Protein AF-A0A0S8ES63-F1 (afdb_monomer_lite)

Sequence (101 aa):
MTKPESRDALFADLIELVVEMLVSERVISNEQVAETRQQLKGQFVPDAALSELGWDSMQFASLLVHAEDRYGIVLGGLSMFDLFTIDDVVNEIWARVSQTK

Secondary structure (DSSP, 8-state):
-PPPSSHHHHHHHHHHHHHHHHHHTTSS-TTTHHHHHHHHHHH--TT-BGGGGT--HHH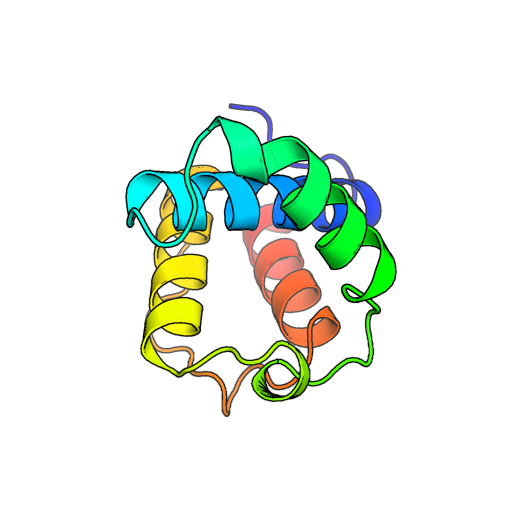HHHHHHHHHHHHT---TT--TTT--BHHHHHHHHHHHHHH--

Foldseek 3Di:
DDQQPDLVSLLLVLLVLLLVLCCVVVVDDPVCSVVSSVVCVVQQDFAHFPVVVVDDFVSVVSSQVSLCVVQVFDPPPDTCVQQGGSNSVSVVSCVGSVPDD

pLDDT: mean 90.52, std 6.53, range [54.19, 96.25]

Radius of gyration: 12.83 Å; chains: 1; bounding box: 32×33×24 Å

Structure (mmCIF,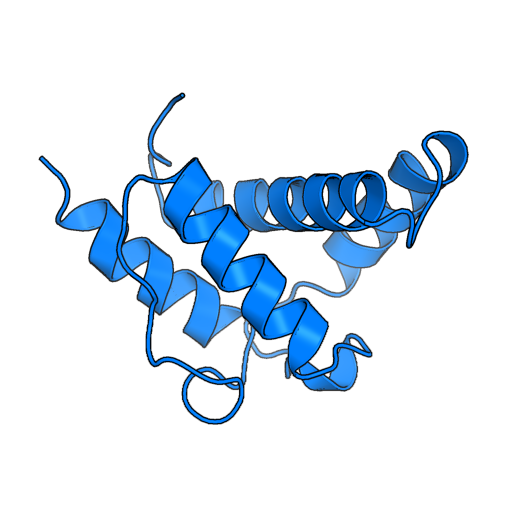 N/CA/C/O backbone):
data_AF-A0A0S8ES63-F1
#
_entry.id   AF-A0A0S8ES63-F1
#
loop_
_atom_site.group_PDB
_atom_site.id
_atom_site.typ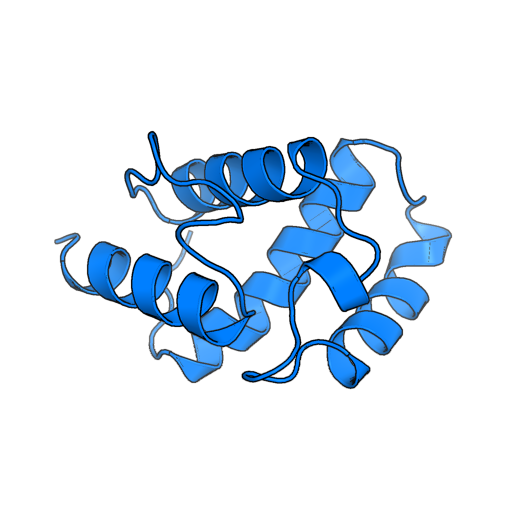e_symbol
_atom_site.label_atom_id
_atom_site.label_alt_id
_atom_site.label_comp_id
_atom_site.label_asym_id
_atom_site.label_entity_id
_atom_site.label_seq_id
_atom_site.pdbx_PDB_ins_code
_atom_site.Cartn_x
_atom_site.Cartn_y
_atom_site.Cartn_z
_atom_site.occupancy
_atom_site.B_iso_or_equiv
_atom_site.auth_seq_id
_atom_site.auth_comp_id
_atom_site.auth_asym_id
_atom_site.auth_atom_id
_atom_site.pdbx_PDB_model_num
ATOM 1 N N . MET A 1 1 ? -13.137 5.656 10.251 1.00 54.19 1 MET A N 1
ATOM 2 C CA . MET A 1 1 ? -12.443 5.391 8.975 1.00 54.19 1 MET A CA 1
ATOM 3 C C . MET A 1 1 ? -13.434 4.789 8.004 1.00 54.19 1 MET A C 1
ATOM 5 O O . MET A 1 1 ? -14.282 4.015 8.432 1.00 54.19 1 MET A O 1
ATOM 9 N N . THR A 1 2 ? -13.393 5.223 6.749 1.00 65.88 2 THR A N 1
ATOM 10 C CA . THR A 1 2 ? -14.344 4.854 5.693 1.00 65.88 2 THR A CA 1
ATOM 11 C C . THR A 1 2 ? -13.746 3.766 4.815 1.00 65.88 2 THR A C 1
ATOM 13 O O . THR A 1 2 ? -12.671 3.943 4.255 1.00 65.88 2 THR A O 1
ATOM 16 N N . LYS A 1 3 ? -14.456 2.645 4.705 1.00 78.81 3 LYS A N 1
ATOM 17 C CA . LYS A 1 3 ? -14.191 1.580 3.737 1.00 78.81 3 LYS A CA 1
ATOM 18 C C . LYS A 1 3 ? -14.156 2.172 2.313 1.00 78.81 3 LYS A C 1
ATOM 20 O O . LYS A 1 3 ? -15.037 2.980 2.015 1.00 78.81 3 LYS A O 1
ATOM 25 N N . PRO A 1 4 ? -13.197 1.803 1.444 1.00 84.69 4 PRO A N 1
ATOM 26 C CA . PRO A 1 4 ? -13.191 2.280 0.064 1.00 84.69 4 PRO A CA 1
ATOM 27 C C . PRO A 1 4 ? -14.471 1.844 -0.662 1.00 84.69 4 PRO A C 1
ATOM 29 O O . PRO A 1 4 ? -14.900 0.696 -0.555 1.00 84.69 4 PRO A O 1
ATOM 32 N N . GLU A 1 5 ? -15.090 2.773 -1.394 1.00 87.44 5 GLU A N 1
ATOM 33 C CA . GLU A 1 5 ? -16.375 2.554 -2.082 1.00 87.44 5 GLU A CA 1
ATOM 34 C C . GLU A 1 5 ? -16.217 1.797 -3.414 1.00 87.44 5 GLU A C 1
ATOM 36 O O . GLU A 1 5 ? -17.179 1.236 -3.937 1.00 87.44 5 GLU A O 1
ATOM 41 N N . SER A 1 6 ? -15.000 1.762 -3.963 1.00 90.31 6 SER A N 1
ATOM 42 C CA . SER A 1 6 ? -14.648 1.061 -5.199 1.00 90.31 6 SER A CA 1
ATOM 43 C C . SER A 1 6 ? -13.172 0.649 -5.203 1.00 90.31 6 SER A C 1
ATOM 45 O O . SER A 1 6 ? -12.369 1.160 -4.417 1.00 90.31 6 SER A O 1
ATOM 47 N N . ARG A 1 7 ? -12.795 -0.238 -6.132 1.00 89.88 7 ARG A N 1
ATOM 48 C CA . ARG A 1 7 ? -11.392 -0.617 -6.367 1.00 89.88 7 ARG A CA 1
ATOM 49 C C . ARG A 1 7 ? -10.528 0.581 -6.773 1.00 89.88 7 ARG A C 1
ATOM 51 O O . ARG A 1 7 ? -9.409 0.703 -6.294 1.00 89.88 7 ARG A O 1
ATOM 58 N N . ASP A 1 8 ? -11.055 1.491 -7.589 1.00 88.31 8 ASP A N 1
ATOM 59 C CA . ASP A 1 8 ? -10.321 2.696 -8.001 1.00 88.31 8 ASP A CA 1
ATOM 60 C C . ASP A 1 8 ? -10.107 3.655 -6.820 1.00 88.31 8 ASP A C 1
ATOM 62 O O . ASP A 1 8 ? -9.040 4.253 -6.681 1.00 88.31 8 ASP A O 1
ATOM 66 N N . ALA A 1 9 ? -11.098 3.766 -5.927 1.00 90.19 9 ALA A N 1
ATOM 67 C CA . ALA A 1 9 ? -10.954 4.528 -4.691 1.00 90.19 9 ALA A CA 1
ATOM 68 C C . ALA A 1 9 ? -9.915 3.888 -3.756 1.00 90.19 9 ALA A C 1
ATOM 70 O O . ALA A 1 9 ? -9.100 4.606 -3.183 1.00 90.19 9 ALA A O 1
ATOM 71 N N . LEU A 1 10 ? -9.899 2.553 -3.648 1.00 92.38 10 LEU A N 1
ATOM 72 C CA . LEU A 1 10 ? -8.864 1.823 -2.913 1.00 92.38 10 LEU A CA 1
ATOM 73 C C . LEU A 1 10 ? -7.472 2.068 -3.508 1.00 92.38 10 LEU A C 1
ATOM 75 O O . LEU A 1 10 ? -6.530 2.285 -2.758 1.00 92.38 10 LEU A O 1
ATOM 79 N N . PHE A 1 11 ? -7.335 2.059 -4.834 1.00 91.25 11 PHE A N 1
ATOM 80 C CA . PHE A 1 11 ? -6.058 2.319 -5.496 1.00 91.25 11 PHE A CA 1
ATOM 81 C C . PHE A 1 11 ? -5.504 3.701 -5.121 1.00 91.25 11 PHE A C 1
ATOM 83 O O . PHE A 1 11 ? -4.335 3.838 -4.764 1.00 91.25 11 PHE A O 1
ATOM 90 N N . ALA A 1 12 ? -6.358 4.728 -5.157 1.00 90.19 12 ALA A N 1
ATOM 91 C CA . ALA A 1 12 ? -5.981 6.074 -4.740 1.00 90.19 12 ALA A CA 1
ATOM 92 C C . ALA A 1 12 ? -5.637 6.146 -3.240 1.00 90.19 12 ALA A C 1
ATOM 94 O O . ALA A 1 12 ? -4.664 6.803 -2.873 1.00 90.19 12 ALA A O 1
ATOM 95 N N . ASP A 1 13 ? -6.399 5.457 -2.387 1.00 92.69 13 ASP A N 1
ATOM 96 C CA . ASP A 1 13 ? -6.150 5.407 -0.941 1.00 92.69 13 ASP A CA 1
ATOM 97 C C . ASP A 1 13 ? -4.853 4.659 -0.598 1.00 92.69 13 ASP A C 1
ATOM 99 O O . ASP A 1 13 ? -4.149 5.041 0.332 1.00 92.69 13 ASP A O 1
ATOM 103 N N . LEU A 1 14 ? -4.477 3.648 -1.389 1.00 92.62 14 LEU A N 1
ATOM 104 C CA . LEU A 1 14 ? -3.232 2.900 -1.214 1.00 92.62 14 LEU A CA 1
ATOM 105 C C . LEU A 1 14 ? -2.001 3.799 -1.376 1.00 92.62 14 LEU A C 1
ATOM 107 O O . LEU A 1 14 ? -1.033 3.647 -0.636 1.00 92.62 14 LEU A O 1
ATOM 111 N N . ILE A 1 15 ? -2.047 4.773 -2.290 1.00 93.38 15 ILE A N 1
ATOM 112 C CA . ILE A 1 15 ? -0.973 5.767 -2.435 1.00 93.38 15 ILE A CA 1
ATOM 113 C C . ILE A 1 15 ? -0.834 6.587 -1.148 1.00 93.38 15 ILE A C 1
ATOM 115 O O . ILE A 1 15 ? 0.281 6.808 -0.678 1.00 93.38 15 ILE A O 1
ATOM 119 N N . GLU A 1 16 ? -1.948 7.028 -0.563 1.00 94.38 16 GLU A N 1
ATOM 120 C CA . GLU A 1 16 ? -1.917 7.786 0.691 1.00 94.38 16 GLU A CA 1
ATOM 121 C C . GLU A 1 16 ? -1.429 6.921 1.857 1.00 94.38 16 GLU A C 1
ATOM 123 O O . GLU A 1 16 ? -0.587 7.372 2.631 1.00 94.38 16 GLU A O 1
ATOM 128 N N . LEU A 1 17 ? -1.860 5.659 1.929 1.00 94.62 17 LEU A N 1
ATOM 129 C CA . LEU A 1 17 ? -1.391 4.701 2.929 1.00 94.62 17 LEU A CA 1
ATOM 130 C C . LEU A 1 17 ? 0.128 4.505 2.873 1.00 94.62 17 LEU A C 1
ATOM 132 O O . LEU A 1 17 ? 0.794 4.525 3.905 1.00 94.62 17 LEU A O 1
ATOM 136 N N . VAL A 1 18 ? 0.686 4.354 1.672 1.00 94.12 18 VAL A N 1
ATOM 137 C CA . VAL A 1 18 ? 2.136 4.226 1.475 1.00 94.12 18 VAL A CA 1
ATOM 138 C C . VAL A 1 18 ? 2.859 5.482 1.941 1.00 94.12 18 VAL A C 1
ATOM 140 O O . VAL A 1 18 ? 3.872 5.388 2.627 1.00 94.12 18 VAL A O 1
ATOM 143 N N . VAL A 1 19 ? 2.353 6.668 1.605 1.00 94.69 19 VAL A N 1
ATOM 144 C CA . VAL A 1 19 ? 2.961 7.929 2.050 1.00 94.69 19 VAL A CA 1
ATOM 145 C C . VAL A 1 19 ? 2.930 8.040 3.577 1.00 94.69 19 VAL A C 1
ATOM 147 O O . VAL A 1 19 ? 3.947 8.377 4.182 1.00 94.69 19 VAL A O 1
ATOM 150 N N . GLU A 1 20 ? 1.799 7.725 4.210 1.00 94.31 20 GLU A N 1
ATOM 151 C CA . GLU A 1 20 ? 1.652 7.710 5.671 1.00 94.31 20 GLU A CA 1
ATOM 152 C C . GLU A 1 20 ? 2.631 6.725 6.333 1.00 94.31 20 GLU A C 1
ATOM 154 O O . GLU A 1 20 ? 3.302 7.085 7.305 1.00 94.31 20 GLU A O 1
ATOM 159 N N . MET A 1 21 ? 2.760 5.517 5.777 1.00 94.69 21 MET A N 1
ATOM 160 C CA . MET A 1 21 ? 3.717 4.496 6.212 1.00 94.69 21 MET A CA 1
ATOM 161 C C . MET A 1 21 ? 5.155 5.025 6.141 1.00 94.69 21 MET A C 1
ATOM 163 O O . MET A 1 21 ? 5.859 5.029 7.149 1.00 94.69 21 MET A O 1
ATOM 167 N N . LEU A 1 22 ? 5.578 5.557 4.988 1.00 93.62 22 LEU A N 1
ATOM 168 C CA . LEU A 1 22 ? 6.940 6.069 4.793 1.00 93.62 22 LEU A CA 1
ATOM 169 C C . LEU A 1 22 ? 7.279 7.231 5.741 1.00 93.62 22 LEU A C 1
ATOM 171 O O . LEU A 1 22 ? 8.425 7.353 6.182 1.00 93.62 22 LEU A O 1
ATOM 175 N N . VAL A 1 23 ? 6.301 8.078 6.079 1.00 94.69 23 VAL A N 1
ATOM 176 C CA . VAL A 1 23 ? 6.469 9.145 7.081 1.00 94.69 23 VAL A CA 1
ATOM 177 C C . VAL A 1 23 ? 6.589 8.557 8.488 1.00 94.69 23 VAL A C 1
ATOM 179 O O . VAL A 1 23 ? 7.487 8.944 9.240 1.00 94.69 23 VAL A O 1
ATOM 182 N N . SER A 1 24 ? 5.712 7.616 8.851 1.00 93.06 24 SER A N 1
ATOM 183 C CA . SER A 1 24 ? 5.714 6.955 10.165 1.00 93.06 24 SER A CA 1
ATOM 184 C C . SER A 1 24 ? 7.036 6.231 10.437 1.00 93.06 24 SER A C 1
ATOM 186 O O . SER A 1 24 ? 7.605 6.333 11.526 1.00 93.06 24 SER A O 1
ATOM 188 N N . GLU A 1 25 ? 7.576 5.569 9.416 1.00 92.31 25 GLU A N 1
ATOM 189 C CA . GLU A 1 25 ? 8.851 4.851 9.462 1.00 92.31 25 GLU A CA 1
ATOM 190 C C . GLU A 1 25 ? 10.081 5.754 9.308 1.00 92.31 25 GLU A C 1
ATOM 192 O O . GLU A 1 25 ? 11.214 5.278 9.385 1.00 92.31 25 GLU A O 1
ATOM 197 N N . ARG A 1 26 ? 9.883 7.068 9.134 1.00 93.44 26 ARG A N 1
ATOM 198 C CA . ARG A 1 26 ? 10.950 8.062 8.922 1.00 93.44 26 ARG A CA 1
ATOM 199 C C . ARG A 1 26 ? 11.812 7.784 7.685 1.00 93.44 26 ARG A C 1
ATOM 201 O O . ARG A 1 26 ? 12.971 8.196 7.645 1.00 93.44 26 ARG A O 1
ATOM 208 N N . VAL A 1 27 ? 11.249 7.117 6.678 1.00 92.12 27 VAL A N 1
ATOM 209 C CA . VAL A 1 27 ? 11.879 6.943 5.361 1.00 92.12 27 VAL A CA 1
ATOM 210 C C . VAL A 1 27 ? 11.883 8.272 4.604 1.00 92.12 27 VAL A C 1
ATOM 212 O O . VAL A 1 27 ? 12.863 8.607 3.943 1.00 92.12 27 VAL A O 1
ATOM 215 N N . ILE A 1 28 ? 10.809 9.053 4.750 1.00 94.19 28 ILE A N 1
ATOM 216 C CA . ILE A 1 28 ? 10.687 10.413 4.212 1.00 94.19 28 ILE A CA 1
ATOM 217 C C . ILE A 1 28 ? 10.281 11.399 5.314 1.00 94.19 28 ILE A C 1
ATOM 219 O O . ILE A 1 28 ? 9.674 11.024 6.318 1.00 94.19 28 ILE A O 1
ATOM 223 N N . SER A 1 29 ? 10.596 12.680 5.127 1.00 96.25 29 SER A N 1
ATOM 224 C CA . SER A 1 29 ? 10.140 13.772 5.992 1.00 96.25 29 SER A CA 1
ATOM 225 C C . SER A 1 29 ? 8.804 14.362 5.519 1.00 96.25 29 SER A C 1
ATOM 227 O O . SER A 1 29 ? 8.394 14.189 4.371 1.00 96.25 29 SER A O 1
ATOM 229 N N . ASN A 1 30 ? 8.145 15.146 6.382 1.00 93.88 30 ASN A N 1
ATOM 230 C CA . ASN A 1 30 ? 6.914 15.868 6.026 1.00 93.88 30 ASN A CA 1
ATOM 231 C C . ASN A 1 30 ? 7.090 16.825 4.833 1.00 93.88 30 ASN A C 1
ATOM 233 O O . ASN A 1 30 ? 6.134 17.078 4.107 1.00 93.88 30 ASN A O 1
ATOM 237 N N . GLU A 1 31 ? 8.296 17.353 4.619 1.00 96.00 31 GLU A N 1
ATOM 238 C CA . GLU A 1 31 ? 8.596 18.248 3.494 1.00 96.00 31 GLU A CA 1
ATOM 239 C C . GLU A 1 31 ? 8.646 17.487 2.160 1.00 96.00 31 GLU A C 1
ATOM 241 O O . GLU A 1 31 ? 8.328 18.048 1.114 1.00 96.00 31 GLU A O 1
ATOM 246 N N . GLN A 1 32 ? 8.983 16.194 2.200 1.00 95.50 32 GLN A N 1
ATOM 247 C CA . GLN A 1 32 ? 9.095 15.324 1.026 1.00 95.50 32 GLN A CA 1
ATOM 248 C C . GLN A 1 32 ? 7.751 14.705 0.609 1.00 95.50 32 GLN A C 1
ATOM 250 O O . GLN A 1 32 ? 7.614 14.244 -0.520 1.00 95.50 32 GLN A O 1
ATOM 255 N N . VAL A 1 33 ? 6.730 14.741 1.476 1.00 96.00 33 VAL A N 1
ATOM 256 C CA . VAL A 1 33 ? 5.410 14.114 1.254 1.00 96.00 33 VAL A CA 1
ATOM 257 C C . VAL A 1 33 ? 4.787 14.482 -0.091 1.00 96.00 33 VAL A C 1
ATOM 259 O O . VAL A 1 33 ? 4.293 13.609 -0.801 1.00 96.00 33 VAL A O 1
ATOM 262 N N . ALA A 1 34 ? 4.787 15.767 -0.454 1.00 96.25 34 ALA A N 1
ATOM 263 C CA . ALA A 1 34 ? 4.146 16.217 -1.688 1.00 96.25 34 ALA A CA 1
ATOM 264 C C . ALA A 1 34 ? 4.850 15.660 -2.936 1.00 96.25 34 ALA A C 1
ATOM 266 O O . ALA A 1 34 ? 4.181 15.199 -3.863 1.00 96.25 34 ALA A O 1
ATOM 267 N N . GLU A 1 35 ? 6.184 15.666 -2.930 1.00 95.62 35 GLU A N 1
ATOM 268 C CA . GLU A 1 35 ? 7.007 15.130 -4.013 1.00 95.62 35 GLU A CA 1
ATOM 269 C C . GLU A 1 35 ? 6.852 13.611 -4.115 1.00 95.62 35 GLU A C 1
ATOM 271 O O . GLU A 1 35 ? 6.527 13.101 -5.187 1.00 95.62 35 GLU A O 1
ATOM 276 N N . THR A 1 36 ? 6.989 12.890 -2.999 1.00 93.50 36 THR A N 1
ATOM 277 C CA . THR A 1 36 ? 6.836 11.431 -2.966 1.00 93.50 36 THR A CA 1
ATOM 278 C C . THR A 1 36 ? 5.442 11.008 -3.417 1.00 93.50 36 THR A C 1
ATOM 280 O O . THR A 1 36 ? 5.313 10.111 -4.245 1.00 93.50 36 THR A O 1
ATOM 283 N N . ARG A 1 37 ? 4.381 11.692 -2.969 1.00 94.31 37 ARG A N 1
ATOM 284 C CA . ARG A 1 37 ? 3.012 11.421 -3.432 1.00 94.31 37 ARG A CA 1
ATOM 285 C C . ARG A 1 37 ? 2.886 11.602 -4.946 1.00 94.31 37 ARG A C 1
ATOM 287 O O . ARG A 1 37 ? 2.229 10.801 -5.607 1.00 94.31 37 ARG A O 1
ATOM 294 N N . GLN A 1 38 ? 3.480 12.655 -5.508 1.00 93.75 38 GLN A N 1
ATOM 295 C CA . GLN A 1 38 ? 3.439 12.894 -6.951 1.00 93.75 38 GLN A CA 1
ATOM 296 C C . GLN A 1 38 ? 4.224 11.832 -7.732 1.00 93.75 38 GLN A C 1
ATOM 298 O O . GLN A 1 38 ? 3.743 11.374 -8.768 1.00 93.75 38 GLN A O 1
ATOM 303 N N . GLN A 1 39 ? 5.389 11.415 -7.232 1.00 91.94 39 GLN A N 1
ATOM 304 C CA . GLN A 1 39 ? 6.178 10.329 -7.816 1.00 91.94 39 GLN A CA 1
ATOM 305 C C . GLN A 1 39 ? 5.401 9.010 -7.801 1.00 91.94 39 GLN A C 1
ATOM 307 O O . GLN A 1 39 ? 5.259 8.377 -8.846 1.00 91.94 39 GLN A O 1
ATOM 312 N N . LEU A 1 40 ? 4.819 8.645 -6.654 1.00 90.81 40 LEU A N 1
ATOM 313 C CA . LEU A 1 40 ? 4.005 7.438 -6.516 1.00 90.81 40 LEU A CA 1
ATOM 314 C C . LEU A 1 40 ? 2.813 7.456 -7.472 1.00 90.81 40 LEU A C 1
ATOM 316 O O . LEU A 1 40 ? 2.587 6.464 -8.143 1.00 90.81 40 LEU A O 1
ATOM 320 N N . LYS A 1 41 ? 2.113 8.584 -7.651 1.00 91.00 41 LYS A N 1
ATOM 321 C CA . LYS A 1 41 ? 1.028 8.692 -8.650 1.00 91.00 41 LYS A CA 1
ATOM 322 C C . LYS A 1 41 ? 1.466 8.401 -10.089 1.00 91.00 41 LYS A C 1
ATOM 324 O O . LYS A 1 41 ? 0.629 8.015 -10.897 1.00 91.00 41 LYS A O 1
ATOM 329 N N . GLY A 1 42 ? 2.737 8.622 -10.424 1.00 88.88 42 GLY A N 1
ATOM 330 C CA . GLY A 1 42 ? 3.290 8.296 -11.740 1.00 88.88 42 GLY A CA 1
ATOM 331 C C . GLY A 1 42 ? 3.800 6.858 -11.867 1.00 88.88 42 GLY A C 1
ATOM 332 O O . GLY A 1 42 ? 3.900 6.361 -12.984 1.00 88.88 42 GLY A O 1
ATOM 333 N N . GLN A 1 43 ? 4.134 6.206 -10.749 1.00 86.88 43 GLN A N 1
ATOM 334 C CA . GLN A 1 43 ? 4.762 4.878 -10.717 1.00 86.88 43 GLN A CA 1
ATOM 335 C C . GLN A 1 43 ? 3.813 3.756 -10.284 1.00 86.88 43 GLN A C 1
ATOM 337 O O . GLN A 1 43 ? 3.995 2.616 -10.698 1.00 86.88 43 GLN A O 1
ATOM 342 N N . PHE A 1 44 ? 2.794 4.065 -9.478 1.00 86.38 44 PHE A N 1
ATOM 343 C CA . PHE A 1 44 ? 1.695 3.163 -9.149 1.00 86.38 44 PHE A CA 1
ATOM 344 C C . PHE A 1 44 ? 0.839 2.982 -10.397 1.00 86.38 44 PHE A C 1
ATOM 346 O O . PHE A 1 44 ? -0.176 3.649 -10.596 1.00 86.38 44 PHE A O 1
ATOM 353 N N . VAL A 1 45 ? 1.288 2.078 -11.255 1.00 89.00 45 VAL A N 1
ATOM 354 C CA . VAL A 1 45 ? 0.524 1.532 -12.369 1.00 89.00 45 VAL A CA 1
ATOM 355 C C . VAL A 1 45 ? 0.201 0.071 -12.049 1.00 89.00 45 VAL A C 1
ATOM 357 O O . VAL A 1 45 ? 1.019 -0.582 -11.404 1.00 89.00 45 VAL A O 1
ATOM 360 N N . PRO A 1 46 ? -0.967 -0.456 -12.461 1.00 87.38 46 PRO A N 1
ATOM 361 C CA . PRO A 1 46 ? -1.414 -1.794 -12.059 1.00 87.38 46 PRO A CA 1
ATOM 362 C C . PRO A 1 46 ? -0.368 -2.893 -12.292 1.00 87.38 46 PRO A C 1
ATOM 364 O O . PRO A 1 46 ? -0.057 -3.653 -11.380 1.00 87.38 46 PRO A O 1
ATOM 367 N N . ASP A 1 47 ? 0.249 -2.904 -13.473 1.00 89.75 47 ASP A N 1
ATOM 368 C CA . ASP A 1 47 ? 1.182 -3.959 -13.881 1.00 89.75 47 ASP A CA 1
ATOM 369 C C . ASP A 1 47 ? 2.624 -3.746 -13.381 1.00 89.75 47 ASP A C 1
ATOM 371 O O . ASP A 1 47 ? 3.497 -4.560 -13.683 1.00 89.75 47 ASP A O 1
ATOM 375 N N . ALA A 1 48 ? 2.909 -2.661 -12.646 1.00 89.69 48 ALA A N 1
ATOM 376 C CA . ALA A 1 48 ? 4.248 -2.431 -12.108 1.00 89.69 48 ALA A CA 1
ATOM 377 C C . ALA A 1 48 ? 4.586 -3.493 -11.064 1.00 89.69 48 ALA A C 1
ATOM 379 O O . ALA A 1 48 ? 3.817 -3.730 -10.124 1.00 89.69 48 ALA A O 1
ATOM 380 N N . ALA A 1 49 ? 5.768 -4.092 -11.206 1.00 89.31 49 ALA A N 1
ATOM 381 C CA . ALA A 1 49 ? 6.282 -5.000 -10.199 1.00 89.31 49 ALA A CA 1
ATOM 382 C C . ALA A 1 49 ? 6.677 -4.209 -8.946 1.00 89.31 49 ALA A C 1
ATOM 384 O O . ALA A 1 49 ? 7.304 -3.151 -9.031 1.00 89.31 49 ALA A O 1
ATOM 385 N N . LEU A 1 50 ? 6.381 -4.745 -7.763 1.00 87.50 50 LEU A N 1
ATOM 386 C CA . LEU A 1 50 ? 6.704 -4.074 -6.497 1.00 87.50 50 LEU A CA 1
ATOM 387 C C . LEU A 1 50 ? 8.210 -3.809 -6.346 1.00 87.50 50 LEU A C 1
ATOM 389 O O . LEU A 1 50 ? 8.615 -2.769 -5.831 1.00 87.50 50 LEU A O 1
ATOM 393 N N . SER A 1 51 ? 9.051 -4.703 -6.872 1.00 85.31 51 SER A N 1
ATOM 394 C CA . SER A 1 51 ? 10.506 -4.529 -6.881 1.00 85.31 51 SER A CA 1
ATOM 395 C C . SER A 1 51 ? 10.979 -3.339 -7.725 1.00 85.31 51 SER A C 1
ATOM 397 O O . SER A 1 51 ? 12.034 -2.774 -7.447 1.00 85.31 51 SER A O 1
ATOM 399 N N . GLU A 1 52 ? 10.226 -2.944 -8.758 1.00 85.88 52 GLU A N 1
ATOM 400 C CA . GLU A 1 52 ? 10.565 -1.792 -9.611 1.00 85.88 52 GLU A CA 1
ATOM 401 C C . GLU A 1 52 ? 10.330 -0.457 -8.897 1.00 85.88 52 GLU A C 1
ATOM 403 O O . GLU A 1 52 ? 10.957 0.544 -9.239 1.00 85.88 52 GLU A O 1
ATOM 408 N N . LEU A 1 53 ? 9.501 -0.456 -7.851 1.00 80.81 53 LEU A N 1
ATOM 409 C CA . LEU A 1 53 ? 9.288 0.690 -6.964 1.00 80.81 53 LEU A CA 1
ATOM 410 C C . LEU A 1 53 ? 10.423 0.860 -5.941 1.00 80.81 53 LEU A C 1
ATOM 412 O O . LEU A 1 53 ? 10.361 1.736 -5.078 1.00 80.81 53 LEU A O 1
ATOM 416 N N . GLY A 1 54 ? 11.457 0.013 -6.017 1.00 83.44 54 GLY A N 1
ATOM 417 C CA . GLY A 1 54 ? 12.554 -0.023 -5.057 1.00 83.44 54 GLY A CA 1
ATOM 418 C C . GLY A 1 54 ? 12.142 -0.585 -3.700 1.00 83.44 54 GLY A C 1
ATOM 419 O O . GLY A 1 54 ? 12.852 -0.358 -2.723 1.00 83.44 54 GLY A O 1
ATOM 420 N N . TRP A 1 55 ? 11.003 -1.281 -3.628 1.00 85.06 55 TRP A N 1
ATOM 421 C CA . TRP A 1 55 ? 10.517 -1.846 -2.380 1.00 85.06 55 TRP A CA 1
ATOM 422 C C . TRP A 1 55 ? 11.219 -3.148 -2.046 1.00 85.06 55 TRP A C 1
ATOM 424 O O . TRP A 1 55 ? 11.371 -4.032 -2.893 1.00 85.06 55 TRP A O 1
ATOM 434 N N . ASP A 1 56 ? 11.597 -3.281 -0.782 1.00 87.00 56 ASP A N 1
ATOM 435 C CA . ASP A 1 56 ? 12.071 -4.539 -0.230 1.00 87.00 56 ASP A CA 1
ATOM 436 C C . ASP A 1 56 ? 10.948 -5.318 0.478 1.00 87.00 56 ASP A C 1
ATOM 438 O O . ASP A 1 56 ? 9.799 -4.879 0.612 1.00 87.00 56 ASP A O 1
ATOM 442 N N . SER A 1 57 ? 11.282 -6.523 0.938 1.00 88.31 57 SER A N 1
ATOM 443 C CA . SER A 1 57 ? 10.342 -7.387 1.651 1.00 88.31 57 SER A CA 1
ATOM 444 C C . SER A 1 57 ? 9.833 -6.787 2.965 1.00 88.31 57 SER A C 1
ATOM 446 O O . SER A 1 57 ? 8.745 -7.151 3.403 1.00 88.31 57 SER A O 1
ATOM 448 N N . MET A 1 58 ? 10.606 -5.906 3.614 1.00 89.62 58 MET A N 1
ATOM 449 C CA . MET A 1 58 ? 10.196 -5.270 4.868 1.00 89.62 58 MET A CA 1
ATOM 450 C C . MET A 1 58 ? 9.166 -4.175 4.608 1.00 89.62 58 MET A C 1
ATOM 452 O O . MET A 1 58 ? 8.140 -4.150 5.279 1.00 89.62 58 MET A O 1
ATOM 456 N N . GLN A 1 59 ? 9.396 -3.327 3.606 1.00 89.94 59 GLN A N 1
ATOM 457 C CA . GLN A 1 59 ? 8.447 -2.289 3.201 1.00 89.94 59 GLN A CA 1
ATOM 458 C C . GLN A 1 59 ? 7.130 -2.896 2.720 1.00 89.94 59 GLN A C 1
ATOM 460 O O . GLN A 1 59 ? 6.057 -2.412 3.071 1.00 89.94 59 GLN A O 1
ATOM 465 N N . PHE A 1 60 ? 7.196 -4.007 1.984 1.00 92.31 60 PHE A N 1
ATOM 466 C CA . PHE A 1 60 ? 5.996 -4.738 1.596 1.00 92.31 60 PHE A CA 1
ATOM 467 C C . PHE A 1 60 ? 5.239 -5.313 2.799 1.00 92.31 60 PHE A C 1
ATOM 469 O O . PHE A 1 60 ? 4.028 -5.136 2.906 1.00 92.31 60 PHE A O 1
ATOM 476 N N . ALA A 1 61 ? 5.940 -5.970 3.728 1.00 92.94 61 ALA A N 1
ATOM 477 C CA . ALA A 1 61 ? 5.312 -6.479 4.944 1.00 92.94 61 ALA A CA 1
ATOM 478 C C . ALA A 1 61 ? 4.678 -5.345 5.768 1.00 92.94 61 ALA A C 1
ATOM 480 O O . ALA A 1 61 ? 3.576 -5.511 6.286 1.00 92.94 61 ALA A O 1
ATOM 481 N N . SER A 1 62 ? 5.339 -4.187 5.838 1.00 93.38 62 SER A N 1
ATOM 482 C CA . SER A 1 62 ? 4.804 -3.003 6.507 1.00 93.38 62 SER A CA 1
ATOM 483 C C . SER A 1 62 ? 3.534 -2.491 5.833 1.00 93.38 62 SER A C 1
ATOM 485 O O . SER A 1 62 ? 2.530 -2.277 6.513 1.00 93.38 62 SER A O 1
ATOM 487 N N . LEU A 1 63 ? 3.507 -2.413 4.496 1.00 93.81 63 LEU A N 1
ATOM 488 C CA . LEU A 1 63 ? 2.293 -2.053 3.764 1.00 93.81 63 LEU A CA 1
ATOM 489 C C . LEU A 1 63 ? 1.126 -2.975 4.130 1.00 93.81 63 LEU A C 1
ATOM 491 O O . LEU A 1 63 ? 0.020 -2.486 4.359 1.00 93.81 63 LEU A O 1
ATOM 495 N N . LEU A 1 64 ? 1.358 -4.291 4.182 1.00 95.19 64 LEU A N 1
ATOM 496 C CA . LEU A 1 64 ? 0.309 -5.241 4.546 1.00 95.19 64 LEU A CA 1
ATOM 497 C C . LEU A 1 64 ? -0.214 -4.974 5.960 1.00 95.19 64 LEU A C 1
ATOM 499 O O . LEU A 1 64 ? -1.423 -4.878 6.129 1.00 95.19 64 LEU A O 1
ATOM 503 N N . VAL A 1 65 ? 0.666 -4.773 6.944 1.00 94.81 65 VAL A N 1
ATOM 504 C CA . VAL A 1 65 ? 0.267 -4.452 8.328 1.00 94.81 65 VAL A CA 1
ATOM 505 C C . VAL A 1 65 ? -0.540 -3.152 8.383 1.00 94.81 65 VAL A C 1
ATOM 507 O O . VAL A 1 65 ? -1.623 -3.104 8.964 1.00 94.81 65 VAL A O 1
ATOM 510 N N . HIS A 1 66 ? -0.069 -2.103 7.711 1.00 94.75 66 HIS A N 1
ATOM 511 C CA . HIS A 1 66 ? -0.780 -0.829 7.642 1.00 94.75 66 HIS A CA 1
ATOM 512 C C . HIS A 1 66 ? -2.141 -0.953 6.936 1.00 94.75 66 HIS A C 1
ATOM 514 O O . HIS A 1 66 ? -3.094 -0.271 7.313 1.00 94.75 66 HIS A O 1
ATOM 520 N N . ALA A 1 67 ? -2.268 -1.830 5.938 1.00 94.62 67 ALA A N 1
ATOM 521 C CA . ALA A 1 67 ? -3.535 -2.110 5.270 1.00 94.62 67 ALA A CA 1
ATOM 522 C C . ALA A 1 67 ? -4.490 -2.938 6.149 1.00 94.62 67 ALA A C 1
ATOM 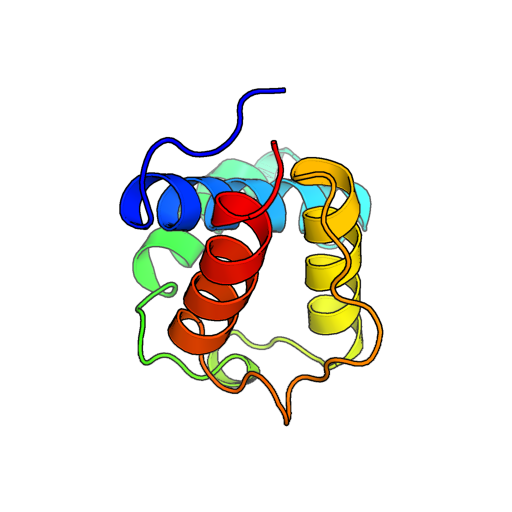524 O O . ALA A 1 67 ? -5.692 -2.661 6.155 1.00 94.62 67 ALA A O 1
ATOM 525 N N . GLU A 1 68 ? -3.985 -3.910 6.919 1.00 95.00 68 GLU A N 1
ATOM 526 C CA . GLU A 1 68 ? -4.767 -4.632 7.934 1.00 95.00 68 GLU A CA 1
ATOM 527 C C . GLU A 1 68 ? -5.381 -3.646 8.932 1.00 95.00 68 GLU A C 1
ATOM 529 O O . GLU A 1 68 ? -6.603 -3.632 9.112 1.00 95.00 68 GLU A O 1
ATOM 534 N N . ASP A 1 69 ? -4.554 -2.760 9.494 1.00 93.31 69 ASP A N 1
ATOM 535 C CA . ASP A 1 69 ? -4.977 -1.734 10.448 1.00 93.31 69 ASP A CA 1
ATOM 536 C C . ASP A 1 69 ? -5.956 -0.731 9.821 1.00 93.31 69 ASP A C 1
ATOM 538 O O . ASP A 1 69 ? -6.967 -0.367 10.433 1.00 93.31 69 ASP A O 1
ATOM 542 N N . ARG A 1 70 ? -5.691 -0.284 8.584 1.00 93.06 70 ARG A N 1
ATOM 543 C CA . ARG A 1 70 ? -6.519 0.727 7.912 1.00 93.06 70 ARG A CA 1
ATOM 544 C C . ARG A 1 70 ? -7.897 0.202 7.532 1.00 93.06 70 ARG A C 1
ATOM 546 O O . ARG A 1 70 ? -8.884 0.933 7.641 1.00 93.06 70 ARG A O 1
ATOM 553 N N . TYR A 1 71 ? -7.980 -1.041 7.071 1.00 92.25 71 TYR A N 1
ATOM 554 C CA . TYR A 1 71 ? -9.213 -1.576 6.497 1.00 92.25 71 TYR A CA 1
ATOM 555 C C . TYR A 1 71 ? -9.907 -2.629 7.367 1.00 92.25 71 TYR A C 1
ATOM 557 O O . TYR A 1 71 ? -11.009 -3.060 7.022 1.00 92.25 71 TYR A O 1
ATOM 565 N N . GLY A 1 72 ? -9.307 -3.033 8.490 1.00 92.88 72 GLY A N 1
ATOM 566 C CA . GLY A 1 72 ? -9.861 -4.059 9.374 1.00 92.88 72 GLY A CA 1
ATOM 567 C C . GLY A 1 72 ? -9.925 -5.436 8.710 1.00 9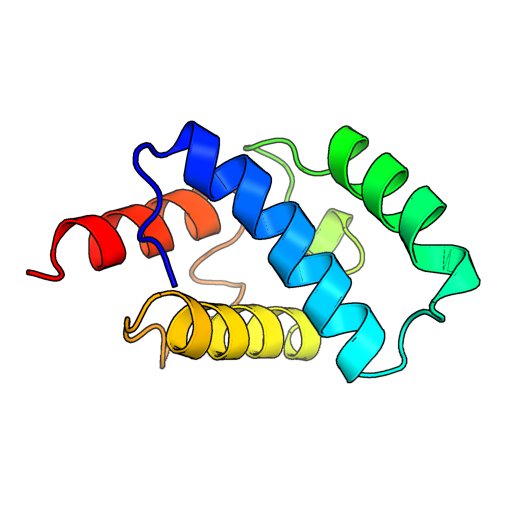2.88 72 GLY A C 1
ATOM 568 O O . GLY A 1 72 ? -10.908 -6.160 8.874 1.00 92.88 72 GLY A O 1
ATOM 569 N N . ILE A 1 73 ? -8.907 -5.772 7.916 1.00 94.38 73 ILE A N 1
ATOM 570 C CA . ILE A 1 73 ? -8.769 -7.052 7.205 1.00 94.38 73 ILE A CA 1
ATOM 571 C C . ILE A 1 73 ? -7.570 -7.835 7.740 1.00 94.38 73 ILE A C 1
ATOM 573 O O . ILE A 1 73 ? -6.766 -7.298 8.491 1.00 94.38 73 ILE A O 1
ATOM 577 N N . VAL A 1 74 ? -7.443 -9.102 7.343 1.00 93.88 74 VAL A N 1
ATOM 578 C CA . VAL A 1 74 ? -6.283 -9.942 7.671 1.00 93.88 74 VAL A CA 1
ATOM 579 C C . VAL A 1 74 ? -5.530 -10.260 6.388 1.00 93.88 74 VAL A C 1
ATOM 581 O O . VAL A 1 74 ? -6.077 -10.930 5.518 1.00 93.88 74 VAL A O 1
ATOM 584 N N . LEU A 1 75 ? -4.296 -9.776 6.287 1.00 93.50 75 LEU A N 1
ATOM 585 C CA . LEU A 1 75 ? -3.316 -10.001 5.229 1.00 93.50 75 LEU A CA 1
ATOM 586 C C . LEU A 1 75 ? -2.134 -10.887 5.627 1.00 93.50 75 LEU A C 1
ATOM 588 O O . LEU A 1 75 ? -1.363 -11.287 4.753 1.00 93.50 75 LEU A O 1
ATOM 592 N N . GLY A 1 76 ? -2.037 -11.256 6.904 1.00 87.25 76 GLY A N 1
ATOM 593 C CA . GLY A 1 76 ? -0.994 -12.130 7.428 1.00 87.25 76 GLY A CA 1
ATOM 594 C C . GLY A 1 76 ? -0.749 -13.398 6.597 1.00 87.25 76 GLY A C 1
ATOM 595 O O . GLY A 1 76 ? -1.677 -14.103 6.196 1.00 87.25 76 GLY A O 1
ATOM 596 N N . GLY A 1 77 ? 0.534 -13.694 6.372 1.00 86.69 77 GLY A N 1
ATOM 597 C CA . GLY A 1 77 ? 1.005 -14.869 5.631 1.00 86.69 77 GLY A CA 1
ATOM 598 C C . GLY A 1 77 ? 1.280 -14.629 4.146 1.00 86.69 77 GLY A C 1
ATOM 599 O O . GLY A 1 77 ? 1.870 -15.501 3.516 1.00 86.69 77 GLY A O 1
ATOM 600 N N . LEU A 1 78 ? 0.905 -13.466 3.606 1.00 93.00 78 LEU A N 1
ATOM 601 C CA . LEU A 1 78 ? 1.257 -13.066 2.245 1.00 93.00 78 LEU A CA 1
ATOM 602 C C . LEU A 1 78 ? 2.658 -12.454 2.182 1.00 93.00 78 LEU A C 1
ATOM 604 O O . LEU A 1 78 ? 3.117 -11.785 3.109 1.00 93.00 78 LEU A O 1
ATOM 608 N N . SER A 1 79 ? 3.320 -12.662 1.052 1.00 89.94 79 SER A N 1
ATOM 609 C CA . SER A 1 79 ? 4.646 -12.146 0.739 1.00 89.94 79 SER A CA 1
ATOM 610 C C . SER A 1 79 ? 4.673 -11.479 -0.638 1.00 89.94 79 SER A C 1
ATOM 612 O O . SER A 1 79 ? 3.739 -11.598 -1.429 1.00 89.94 79 SER A O 1
ATOM 614 N N . MET A 1 80 ? 5.784 -10.810 -0.948 1.00 87.06 80 MET A N 1
ATOM 615 C CA . MET A 1 80 ? 6.011 -10.193 -2.261 1.00 87.06 80 MET A CA 1
ATOM 616 C C . MET A 1 80 ? 6.074 -11.234 -3.402 1.00 87.06 80 MET A C 1
ATOM 618 O O . MET A 1 80 ? 5.981 -10.882 -4.573 1.00 87.06 80 MET A O 1
ATOM 622 N N . PHE A 1 81 ? 6.228 -12.526 -3.083 1.00 87.44 81 PHE A N 1
ATOM 623 C CA . PHE A 1 81 ? 6.136 -13.607 -4.071 1.00 87.44 81 PHE A CA 1
ATOM 624 C C . PHE A 1 81 ? 4.693 -14.040 -4.346 1.00 87.44 81 PHE A C 1
ATOM 626 O O . PHE A 1 81 ? 4.428 -14.598 -5.408 1.00 87.44 81 PHE A O 1
ATOM 633 N N . ASP A 1 82 ? 3.781 -13.793 -3.405 1.00 91.81 82 ASP A N 1
ATOM 634 C CA . ASP A 1 82 ? 2.354 -14.080 -3.563 1.00 91.81 82 ASP A CA 1
ATOM 635 C C . ASP A 1 82 ? 1.642 -12.933 -4.287 1.00 91.81 82 ASP A C 1
ATOM 637 O O . ASP A 1 82 ? 0.733 -13.169 -5.078 1.00 91.81 82 ASP A O 1
ATOM 641 N N . LEU A 1 83 ? 2.078 -11.696 -4.027 1.00 93.12 83 LEU A N 1
ATOM 642 C CA . LEU A 1 83 ? 1.568 -10.471 -4.637 1.00 93.12 83 LEU A CA 1
ATOM 643 C C . LEU A 1 83 ? 2.734 -9.748 -5.316 1.00 93.12 83 LEU A C 1
ATOM 645 O O . LEU A 1 83 ? 3.512 -9.076 -4.644 1.00 93.12 83 LEU A O 1
ATOM 649 N N . PHE A 1 84 ? 2.889 -9.929 -6.627 1.00 90.44 84 PHE A N 1
ATOM 650 C CA . PHE A 1 84 ? 4.076 -9.468 -7.354 1.00 90.44 84 PHE A CA 1
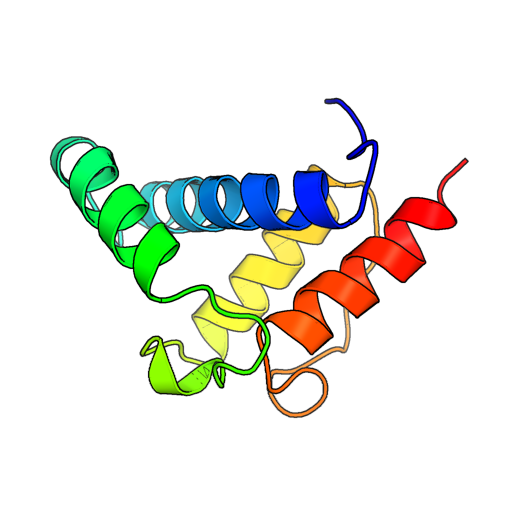ATOM 651 C C . PHE A 1 84 ? 3.919 -8.043 -7.898 1.00 90.44 84 PHE A C 1
ATOM 653 O O . PHE A 1 84 ? 4.890 -7.283 -7.965 1.00 90.44 84 PHE A O 1
ATOM 660 N N . THR A 1 85 ? 2.696 -7.683 -8.282 1.00 93.06 85 THR A N 1
ATOM 661 C CA . THR A 1 85 ? 2.348 -6.388 -8.872 1.00 93.06 85 THR A CA 1
ATOM 662 C C . THR A 1 85 ? 1.509 -5.532 -7.930 1.00 93.06 85 THR A C 1
ATOM 664 O O . THR A 1 85 ? 0.922 -6.022 -6.961 1.00 93.06 85 THR A O 1
ATOM 667 N N . ILE A 1 86 ? 1.408 -4.237 -8.234 1.00 91.94 86 ILE A N 1
ATOM 668 C CA . ILE A 1 86 ? 0.468 -3.349 -7.539 1.00 91.94 86 ILE A CA 1
ATOM 669 C C . ILE A 1 86 ? -0.973 -3.841 -7.700 1.00 91.94 86 ILE A C 1
ATOM 671 O O . ILE A 1 86 ? -1.749 -3.762 -6.744 1.00 91.94 86 ILE A O 1
ATOM 675 N N . ASP A 1 87 ? -1.335 -4.383 -8.865 1.00 93.44 87 ASP A N 1
ATOM 676 C CA . ASP A 1 87 ? -2.683 -4.897 -9.079 1.00 93.44 87 ASP A CA 1
ATOM 677 C C . ASP A 1 87 ? -3.004 -6.101 -8.197 1.00 93.44 87 ASP A C 1
ATOM 679 O O . ASP A 1 87 ? -4.099 -6.169 -7.642 1.00 93.44 87 ASP A O 1
ATOM 683 N N . ASP A 1 88 ? -2.046 -7.009 -7.998 1.00 94.69 88 ASP A N 1
ATOM 684 C CA . ASP A 1 88 ? -2.215 -8.151 -7.093 1.00 94.69 88 ASP A CA 1
ATOM 685 C C . ASP A 1 88 ? -2.536 -7.672 -5.672 1.00 94.69 88 ASP A C 1
ATOM 687 O O . ASP A 1 88 ? -3.491 -8.141 -5.049 1.00 94.69 88 ASP A O 1
ATOM 691 N N . VAL A 1 89 ? -1.789 -6.675 -5.185 1.00 94.12 89 VAL A N 1
ATOM 692 C CA . VAL A 1 89 ? -2.005 -6.070 -3.862 1.00 94.12 89 VAL A CA 1
ATOM 693 C C . VAL A 1 89 ? -3.392 -5.445 -3.762 1.00 94.12 89 VAL A C 1
ATOM 695 O O . VAL A 1 89 ? -4.131 -5.706 -2.810 1.00 94.12 89 VAL A O 1
ATOM 698 N N . VAL A 1 90 ? -3.767 -4.631 -4.747 1.00 94.38 90 VAL A N 1
ATOM 699 C CA . VAL A 1 90 ? -5.063 -3.944 -4.769 1.00 94.38 90 VAL A CA 1
ATOM 700 C C . VAL A 1 90 ? -6.209 -4.950 -4.836 1.00 94.38 90 VAL A C 1
ATOM 702 O O . VAL A 1 90 ? -7.194 -4.799 -4.112 1.00 94.38 90 VAL A O 1
ATOM 705 N N . ASN A 1 91 ? -6.088 -5.988 -5.662 1.00 94.50 91 ASN A N 1
ATOM 706 C CA . ASN A 1 91 ? -7.107 -7.018 -5.821 1.00 94.50 91 ASN A CA 1
ATOM 707 C C . ASN A 1 91 ? -7.287 -7.836 -4.540 1.00 94.50 91 ASN A C 1
ATOM 709 O O . ASN A 1 91 ? -8.425 -8.068 -4.130 1.00 94.50 91 ASN A O 1
ATOM 713 N N . GLU A 1 92 ? -6.196 -8.220 -3.879 1.00 95.75 92 GLU A N 1
ATOM 714 C CA . GLU A 1 92 ? -6.258 -8.982 -2.632 1.00 95.75 92 GLU A CA 1
ATOM 715 C C . GLU A 1 92 ? -6.872 -8.155 -1.494 1.00 95.75 92 GLU A C 1
ATOM 717 O O . GLU A 1 92 ? -7.778 -8.619 -0.791 1.00 95.75 92 GLU A O 1
ATOM 722 N N . ILE A 1 93 ? -6.451 -6.894 -1.344 1.00 94.94 93 ILE A N 1
ATOM 723 C CA . ILE A 1 93 ? -7.049 -5.981 -0.363 1.00 94.94 93 ILE A CA 1
ATOM 724 C C . ILE A 1 93 ? -8.535 -5.786 -0.681 1.00 94.94 93 ILE A C 1
ATOM 726 O O . ILE A 1 93 ? -9.376 -5.949 0.204 1.00 94.94 93 ILE A O 1
ATOM 730 N N . TRP A 1 94 ? -8.892 -5.503 -1.936 1.00 95.19 94 TRP A N 1
ATOM 731 C CA . TRP A 1 94 ? -10.284 -5.305 -2.340 1.00 95.19 94 TRP A CA 1
ATOM 732 C C . TRP A 1 94 ? -11.151 -6.536 -2.074 1.00 95.19 94 TRP A C 1
ATOM 734 O O . TRP A 1 94 ? -12.271 -6.398 -1.574 1.00 95.19 94 TRP A O 1
ATOM 744 N N . ALA A 1 95 ? -10.645 -7.736 -2.367 1.00 94.56 95 ALA A N 1
ATOM 745 C CA . ALA A 1 95 ? -11.355 -8.987 -2.139 1.00 94.56 95 ALA A CA 1
ATOM 746 C C . ALA A 1 95 ? -11.708 -9.174 -0.659 1.00 94.56 95 ALA A C 1
ATOM 748 O O . ALA A 1 95 ? -12.835 -9.561 -0.345 1.00 94.56 95 ALA A O 1
ATOM 749 N N . ARG A 1 96 ? -10.785 -8.848 0.253 1.00 94.31 96 ARG A N 1
ATOM 750 C CA . ARG A 1 96 ? -11.009 -8.959 1.702 1.00 94.31 96 ARG A CA 1
ATOM 751 C C . ARG A 1 96 ? -11.888 -7.847 2.242 1.00 94.31 96 ARG A C 1
ATOM 753 O O . ARG A 1 96 ? -12.836 -8.118 2.975 1.00 94.31 96 ARG A O 1
ATOM 760 N N . VAL A 1 97 ? -11.635 -6.612 1.822 1.00 92.31 97 VAL A N 1
ATOM 761 C CA . VAL A 1 97 ? -12.453 -5.458 2.202 1.00 92.31 97 VAL A CA 1
ATOM 762 C C . VAL A 1 97 ? -13.896 -5.660 1.756 1.00 92.31 97 VAL A C 1
ATOM 764 O O . VAL A 1 97 ? -14.820 -5.437 2.527 1.00 92.31 97 VAL A O 1
ATOM 767 N N . SER A 1 98 ? -14.141 -6.159 0.550 1.00 88.19 98 SER A N 1
ATOM 768 C CA . SER A 1 98 ? -15.503 -6.400 0.056 1.00 88.19 98 SER A CA 1
ATOM 769 C C . SER A 1 98 ? -16.283 -7.424 0.892 1.00 88.19 98 SER A C 1
ATOM 771 O O . SER A 1 98 ? -17.512 -7.396 0.894 1.00 88.19 98 SER A O 1
ATOM 773 N N . GLN A 1 99 ? -15.590 -8.290 1.635 1.00 86.69 99 GLN A N 1
ATOM 774 C CA . GLN A 1 99 ? -16.187 -9.321 2.486 1.00 86.69 99 GLN A CA 1
ATOM 775 C C . GLN A 1 99 ? -16.437 -8.862 3.930 1.00 86.69 99 GLN A C 1
ATOM 777 O O . GLN A 1 99 ? -17.201 -9.517 4.645 1.00 86.69 99 GLN A O 1
ATOM 782 N N . THR A 1 100 ? -15.834 -7.754 4.377 1.00 80.25 100 THR A N 1
ATOM 783 C CA . THR A 1 100 ? -16.102 -7.206 5.714 1.00 80.25 100 THR A CA 1
ATOM 784 C C . THR A 1 100 ? -17.499 -6.580 5.752 1.00 80.25 100 THR A C 1
ATOM 786 O O . THR A 1 100 ? -17.857 -5.784 4.878 1.00 80.25 100 THR A O 1
ATOM 789 N N . LYS A 1 101 ? -18.321 -7.004 6.721 1.00 59.66 101 LYS A N 1
ATOM 790 C CA . LYS A 1 101 ? -19.708 -6.544 6.907 1.00 59.66 101 LYS A CA 1
ATOM 791 C C . LYS A 1 101 ? -19.782 -5.152 7.513 1.00 59.66 101 LYS A C 1
ATOM 793 O O . LYS A 1 101 ? -18.969 -4.876 8.420 1.00 59.66 101 LYS A O 1
#